Protein AF-A0A352NE94-F1 (afdb_monomer_lite)

Secondary structure (DSSP, 8-state):
---PPP--HHHHHHHHHHHHHHHHIIIIISPPTTT---HHHHHHHHHHHH--

Foldseek 3Di:
DDPDDDDDPVVVCCVVVVVVVVCCVPQNDAADPVPRDHNVRVVVVVCVVVVD

pLDDT: mean 85.19, std 9.01, range [45.28, 93.5]

Sequence (52 aa):
MSNIQTLPLEDIMGERFGRYSKYIIQERALPDIRDGLKPVQRRILYSMNKDG

Structure (mmCIF, N/CA/C/O backbone):
data_AF-A0A352NE94-F1
#
_entry.id   AF-A0A352NE94-F1
#
loop_
_atom_site.group_PDB
_atom_site.id
_atom_site.type_symbol
_atom_site.label_atom_id
_atom_site.label_alt_id
_atom_site.label_comp_id
_atom_site.label_asym_id
_atom_site.label_entity_id
_atom_site.label_seq_id
_atom_site.pdbx_PDB_ins_code
_atom_site.Cartn_x
_atom_site.Cartn_y
_atom_site.Cartn_z
_atom_site.occupancy
_atom_site.B_iso_or_equiv
_atom_site.auth_seq_id
_atom_site.auth_comp_id
_atom_site.auth_asym_id
_atom_site.auth_atom_id
_atom_site.pdbx_PDB_model_num
ATOM 1 N N . MET A 1 1 ? -7.335 29.178 20.289 1.00 45.28 1 MET A N 1
ATOM 2 C CA . MET A 1 1 ? -7.408 27.940 21.094 1.00 45.28 1 MET A CA 1
ATOM 3 C C . MET A 1 1 ? -7.170 26.770 20.161 1.00 45.28 1 MET A C 1
ATOM 5 O O . MET A 1 1 ? -7.844 26.688 19.143 1.00 45.28 1 MET A O 1
ATOM 9 N N . SER A 1 2 ? -6.170 25.933 20.430 1.00 64.25 2 SER A N 1
ATOM 10 C CA . SER A 1 2 ? -5.935 24.713 19.655 1.00 64.25 2 SER A CA 1
ATOM 11 C C . SER A 1 2 ? -7.026 23.694 19.983 1.00 64.25 2 SER A C 1
ATOM 13 O O . SER A 1 2 ? -7.098 23.224 21.117 1.00 64.25 2 SER A O 1
ATOM 15 N N . ASN A 1 3 ? -7.868 23.365 19.004 1.00 76.44 3 ASN A N 1
ATOM 16 C CA . ASN A 1 3 ? -8.856 22.292 19.117 1.00 76.44 3 ASN A CA 1
ATOM 17 C C . ASN A 1 3 ? -8.132 20.941 19.098 1.00 76.44 3 ASN A C 1
ATOM 19 O O . ASN A 1 3 ? -7.875 20.376 18.036 1.00 76.44 3 ASN A O 1
ATOM 23 N N . ILE A 1 4 ? -7.759 20.448 20.278 1.00 81.06 4 ILE A N 1
ATOM 24 C CA . ILE A 1 4 ? -7.186 19.112 20.449 1.00 81.06 4 ILE A CA 1
ATOM 25 C C . ILE A 1 4 ? -8.342 18.112 20.428 1.00 81.06 4 ILE A C 1
ATOM 27 O O . ILE A 1 4 ? -9.221 18.160 21.283 1.00 81.06 4 ILE A O 1
ATOM 31 N N . GLN A 1 5 ? -8.341 17.218 19.440 1.00 82.19 5 GLN A N 1
ATOM 32 C CA . GLN A 1 5 ? -9.283 16.104 19.371 1.00 82.19 5 GLN A CA 1
ATOM 33 C C . GLN A 1 5 ? -8.644 14.867 19.997 1.00 82.19 5 GLN A C 1
ATOM 35 O O . GLN A 1 5 ? -7.617 14.378 19.527 1.00 82.19 5 GLN A O 1
ATOM 40 N N . THR A 1 6 ? -9.254 14.368 21.066 1.00 84.31 6 THR A N 1
ATOM 41 C CA . THR A 1 6 ? -8.901 13.089 21.683 1.00 84.31 6 THR A CA 1
ATOM 42 C C . THR A 1 6 ? -9.678 11.979 20.992 1.00 84.31 6 THR A C 1
ATOM 44 O O . THR A 1 6 ? -10.907 11.984 21.007 1.00 84.31 6 THR A O 1
ATOM 47 N N . LEU A 1 7 ? -8.959 11.035 20.393 1.00 87.94 7 LEU A N 1
ATOM 48 C CA . LEU A 1 7 ? -9.518 9.867 19.716 1.00 87.94 7 LEU A CA 1
ATOM 49 C C . LEU A 1 7 ? -9.076 8.595 20.461 1.00 87.94 7 LEU A C 1
ATOM 51 O O . LEU A 1 7 ? -7.931 8.552 20.927 1.00 87.94 7 LEU A O 1
ATOM 55 N N . PRO A 1 8 ? -9.938 7.568 20.584 1.00 91.06 8 PRO A N 1
ATOM 56 C CA . PRO A 1 8 ? -9.557 6.287 21.169 1.00 91.06 8 PRO A CA 1
ATOM 57 C C . PRO A 1 8 ? -8.398 5.636 20.407 1.00 91.06 8 PRO A C 1
ATOM 59 O O . PRO A 1 8 ? -8.344 5.665 19.178 1.00 91.06 8 PRO A O 1
ATOM 62 N N . LEU A 1 9 ? -7.463 5.023 21.140 1.00 88.06 9 LEU A N 1
ATOM 63 C CA . LEU A 1 9 ? -6.294 4.371 20.540 1.00 88.06 9 LEU A CA 1
ATOM 64 C C . LEU A 1 9 ? -6.696 3.257 19.562 1.00 88.06 9 LEU A C 1
ATOM 66 O O . LEU A 1 9 ? -6.074 3.119 18.511 1.00 88.06 9 LEU A O 1
ATOM 70 N N . GLU A 1 10 ? -7.727 2.485 19.903 1.00 90.38 10 GLU A N 1
ATOM 71 C CA . GLU A 1 10 ? -8.238 1.382 19.085 1.00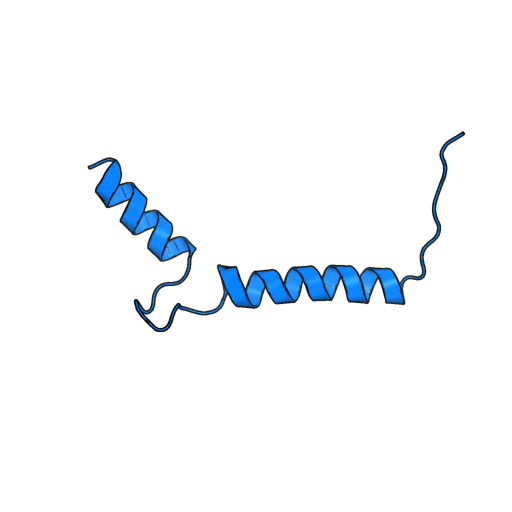 90.38 10 GLU A CA 1
ATOM 72 C C . GLU A 1 10 ? -8.703 1.860 17.702 1.00 90.38 10 GLU A C 1
ATOM 74 O O . GLU A 1 10 ? -8.260 1.318 16.687 1.00 90.38 10 GLU A O 1
ATOM 79 N N . ASP A 1 11 ? -9.478 2.948 17.656 1.00 87.38 11 ASP A N 1
ATOM 80 C CA . ASP A 1 11 ? -9.971 3.545 16.410 1.00 87.38 11 ASP A CA 1
ATOM 81 C C . ASP A 1 11 ? -8.817 4.032 15.525 1.00 87.38 11 ASP A C 1
ATOM 83 O O . ASP A 1 11 ? -8.758 3.738 14.327 1.00 87.38 11 ASP A O 1
ATOM 87 N N . ILE A 1 12 ? -7.841 4.727 16.122 1.00 90.25 12 ILE A N 1
ATOM 88 C CA . ILE A 1 12 ? -6.665 5.235 15.402 1.00 90.25 12 ILE A CA 1
ATOM 89 C C . ILE A 1 12 ? -5.841 4.080 14.828 1.00 90.25 12 ILE A C 1
ATOM 91 O O . ILE A 1 12 ? -5.388 4.142 13.679 1.00 90.25 12 ILE A O 1
ATOM 95 N N . MET A 1 13 ? -5.605 3.044 15.633 1.00 89.94 13 MET A N 1
ATOM 96 C CA . MET A 1 13 ? -4.801 1.894 15.238 1.00 89.94 13 MET A CA 1
ATOM 97 C C . MET A 1 13 ? -5.476 1.128 14.103 1.00 89.94 13 MET A C 1
ATOM 99 O O . MET A 1 13 ? -4.820 0.872 13.094 1.00 89.94 13 MET A O 1
ATOM 103 N N . GLY A 1 14 ? -6.775 0.838 14.208 1.00 89.75 14 GLY A N 1
ATOM 104 C CA . GLY A 1 14 ? -7.532 0.163 13.154 1.00 89.75 14 GLY A CA 1
ATOM 105 C C . GLY A 1 14 ? -7.524 0.942 11.836 1.00 89.75 14 GLY A C 1
ATOM 106 O O . GLY A 1 14 ? -7.185 0.394 10.784 1.00 89.75 14 GLY A O 1
ATOM 107 N N . GLU A 1 15 ? -7.803 2.247 11.885 1.00 90.31 15 GLU A N 1
ATOM 108 C CA . GLU A 1 15 ? -7.866 3.095 10.691 1.00 90.31 15 GLU A CA 1
ATOM 109 C C . GLU A 1 15 ? -6.496 3.242 10.003 1.00 90.31 15 GLU A C 1
ATOM 111 O O . GLU A 1 15 ? -6.378 3.175 8.773 1.00 90.31 15 GLU A O 1
ATOM 116 N N . ARG A 1 16 ? -5.426 3.462 10.777 1.00 89.31 16 ARG A N 1
ATOM 117 C CA . ARG A 1 16 ? -4.073 3.642 10.225 1.00 89.31 16 ARG A CA 1
ATOM 118 C C . ARG A 1 16 ? -3.486 2.326 9.736 1.00 89.31 16 ARG A C 1
ATOM 120 O O . ARG A 1 16 ? -2.926 2.286 8.639 1.00 89.31 16 ARG A O 1
ATOM 127 N N . PHE A 1 17 ? -3.648 1.256 10.508 1.00 89.88 17 PHE A N 1
ATOM 128 C CA . PHE A 1 17 ? -3.161 -0.065 10.133 1.00 89.88 17 PHE A CA 1
ATOM 129 C C . PHE A 1 17 ? -3.903 -0.613 8.912 1.00 89.88 17 PHE A C 1
ATOM 131 O O . PHE A 1 17 ? -3.266 -1.156 8.009 1.00 89.88 17 PHE A O 1
ATOM 138 N N . GLY A 1 18 ? -5.220 -0.408 8.824 1.00 89.12 18 GLY A N 1
ATOM 139 C CA . GLY A 1 18 ? -6.017 -0.783 7.657 1.00 89.12 18 GLY A CA 1
ATOM 140 C C . GLY A 1 18 ? -5.575 -0.051 6.387 1.00 89.12 18 GLY A C 1
ATOM 141 O O . GLY A 1 18 ? -5.344 -0.687 5.356 1.00 89.12 18 GLY A O 1
ATOM 142 N N . ARG A 1 19 ? -5.366 1.274 6.463 1.00 88.75 19 ARG A N 1
ATOM 143 C CA . ARG A 1 19 ? -4.848 2.067 5.331 1.00 88.75 19 ARG A CA 1
ATOM 144 C C . ARG A 1 19 ? -3.464 1.607 4.882 1.00 88.75 19 ARG A C 1
ATOM 146 O O . ARG A 1 19 ? -3.246 1.426 3.684 1.00 88.75 19 ARG A O 1
ATOM 153 N N . TYR A 1 20 ? -2.552 1.384 5.825 1.00 86.00 20 TYR A N 1
ATOM 154 C CA . TYR A 1 20 ? -1.206 0.904 5.519 1.00 86.00 20 TYR A CA 1
ATOM 155 C C . TYR A 1 20 ? -1.227 -0.497 4.897 1.00 86.00 20 TYR A C 1
ATOM 157 O O . TYR A 1 20 ? -0.622 -0.719 3.850 1.00 86.00 20 TYR A O 1
ATOM 165 N N . SER A 1 21 ? -1.973 -1.428 5.493 1.00 87.31 21 SER A N 1
ATOM 166 C CA . SER A 1 21 ? -2.065 -2.809 5.013 1.00 87.31 21 SER A CA 1
ATOM 167 C C . SER A 1 21 ? -2.649 -2.878 3.604 1.00 87.31 21 SER A C 1
ATOM 169 O O . SER A 1 21 ? -2.082 -3.541 2.736 1.00 87.31 21 SER A O 1
ATOM 171 N N . LYS A 1 22 ? -3.726 -2.126 3.337 1.00 85.62 22 LYS A N 1
ATOM 172 C CA . LYS A 1 22 ? -4.322 -2.026 1.999 1.00 85.62 22 LYS A CA 1
ATOM 173 C C . LYS A 1 22 ? -3.307 -1.530 0.967 1.00 85.62 22 LYS A C 1
ATOM 175 O O . LYS A 1 22 ? -3.155 -2.152 -0.082 1.00 85.62 22 LYS A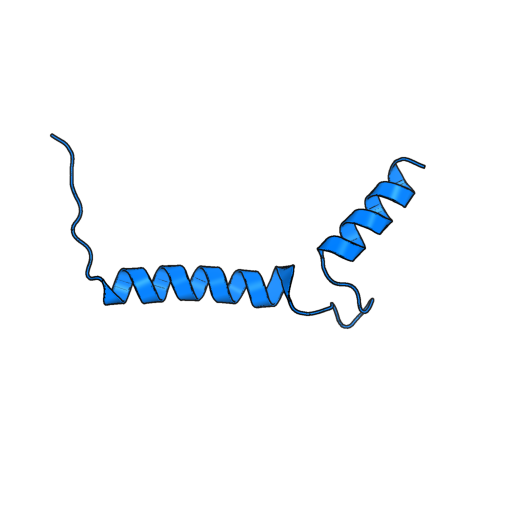 O 1
ATOM 180 N N . TYR A 1 23 ? -2.585 -0.454 1.285 1.00 84.00 23 TYR A N 1
ATOM 181 C CA . TYR A 1 23 ? -1.565 0.112 0.402 1.00 84.00 23 TYR A CA 1
ATOM 182 C C . TYR A 1 23 ? -0.435 -0.884 0.105 1.00 84.00 23 TYR A C 1
ATOM 184 O O . TYR A 1 23 ? -0.061 -1.083 -1.049 1.00 84.00 23 TYR A O 1
ATOM 192 N N . ILE A 1 24 ? 0.087 -1.562 1.131 1.00 82.94 24 ILE A N 1
ATOM 193 C CA . ILE A 1 24 ? 1.170 -2.541 0.971 1.00 82.94 24 ILE A CA 1
ATOM 194 C C . ILE A 1 24 ? 0.745 -3.716 0.088 1.00 82.94 24 ILE A C 1
ATOM 196 O O . ILE A 1 24 ? 1.516 -4.124 -0.785 1.00 82.94 24 ILE A O 1
ATOM 200 N N . ILE A 1 25 ? -0.461 -4.248 0.298 1.00 80.31 25 ILE A N 1
ATOM 201 C CA . ILE A 1 25 ? -0.971 -5.392 -0.464 1.00 80.31 25 ILE A CA 1
ATOM 202 C C . ILE A 1 25 ? -1.141 -5.018 -1.939 1.00 80.31 25 ILE A C 1
ATOM 204 O O . ILE A 1 25 ? -0.681 -5.759 -2.805 1.00 80.31 25 ILE A O 1
ATOM 208 N N . GLN A 1 26 ? -1.759 -3.870 -2.225 1.00 73.50 26 GLN A N 1
ATOM 209 C CA . GLN A 1 26 ? -2.112 -3.486 -3.594 1.00 73.50 26 GLN A CA 1
ATOM 210 C C . GLN A 1 26 ? -0.933 -2.916 -4.389 1.00 73.50 26 GLN A C 1
ATOM 212 O O . GLN A 1 26 ? -0.806 -3.194 -5.577 1.00 73.50 26 GLN A O 1
ATOM 217 N N . GLU A 1 27 ? -0.065 -2.122 -3.760 1.00 71.62 27 GLU A N 1
ATOM 218 C CA . GLU A 1 27 ? 0.904 -1.297 -4.493 1.00 71.62 27 GLU A CA 1
ATOM 219 C C . GLU A 1 27 ? 2.372 -1.623 -4.202 1.00 71.62 27 GLU A C 1
ATOM 221 O O . GLU A 1 27 ? 3.274 -0.942 -4.707 1.00 71.62 27 GLU A O 1
ATOM 226 N N . ARG A 1 28 ? 2.660 -2.652 -3.396 1.00 71.69 28 ARG A N 1
ATOM 227 C CA . ARG A 1 28 ? 4.048 -2.902 -2.985 1.00 71.69 28 ARG A CA 1
ATOM 228 C C . ARG A 1 28 ? 4.461 -4.365 -2.952 1.00 71.69 28 ARG A C 1
ATOM 230 O O . ARG A 1 28 ? 5.500 -4.704 -3.520 1.00 71.69 28 ARG A O 1
ATOM 237 N N . ALA A 1 29 ? 3.708 -5.216 -2.266 1.00 75.38 29 ALA A N 1
ATOM 238 C CA . ALA A 1 29 ? 4.161 -6.564 -1.938 1.00 75.38 29 ALA A CA 1
ATOM 239 C C . ALA A 1 29 ? 3.867 -7.589 -3.042 1.00 75.38 29 ALA A C 1
ATOM 241 O O . ALA A 1 29 ? 4.723 -8.438 -3.311 1.00 75.38 29 ALA A O 1
ATOM 242 N N . LEU A 1 30 ? 2.697 -7.497 -3.681 1.00 82.31 30 LEU A N 1
ATOM 243 C CA . LEU A 1 30 ? 2.225 -8.487 -4.645 1.00 82.31 30 LEU A CA 1
ATOM 244 C C . LEU A 1 30 ? 2.565 -8.089 -6.094 1.00 82.31 30 LEU A C 1
ATOM 246 O O . LEU A 1 30 ? 2.423 -6.917 -6.454 1.00 82.31 30 LEU A O 1
ATOM 250 N N . PRO A 1 31 ? 3.040 -9.036 -6.923 1.00 83.38 31 PRO A N 1
ATOM 251 C CA . PRO A 1 31 ? 3.178 -8.822 -8.359 1.00 83.38 31 PRO A CA 1
ATOM 252 C C . PRO A 1 31 ? 1.801 -8.789 -9.038 1.00 83.38 31 PRO A C 1
ATOM 254 O O . PRO A 1 31 ? 0.869 -9.464 -8.598 1.00 83.38 31 PRO A O 1
ATOM 257 N N . ASP A 1 32 ? 1.674 -8.021 -10.12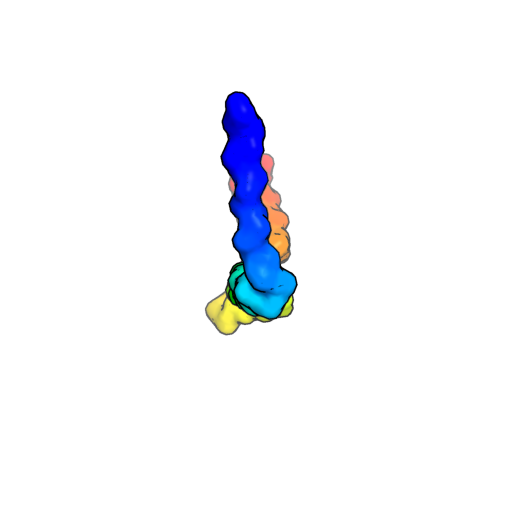1 1.00 86.19 32 ASP A N 1
ATOM 258 C CA . ASP A 1 32 ? 0.477 -8.076 -10.969 1.00 86.19 32 ASP A CA 1
ATOM 259 C C . ASP A 1 32 ? 0.482 -9.386 -11.771 1.00 86.19 32 ASP A C 1
ATOM 261 O O . ASP A 1 32 ? 1.514 -9.789 -12.300 1.00 86.19 32 ASP A O 1
ATOM 265 N N . ILE A 1 33 ? -0.661 -10.065 -11.865 1.00 89.75 33 ILE A N 1
ATOM 266 C CA . ILE A 1 33 ? -0.769 -11.367 -12.543 1.00 89.75 33 ILE A CA 1
ATOM 267 C C . ILE A 1 33 ? -0.475 -11.291 -14.050 1.00 89.75 33 ILE A C 1
ATOM 269 O O . ILE A 1 33 ? -0.075 -12.286 -14.646 1.00 89.75 33 ILE A O 1
ATOM 273 N N . ARG A 1 34 ? -0.677 -10.126 -14.677 1.00 91.56 34 ARG A N 1
ATOM 274 C CA . ARG A 1 34 ? -0.565 -9.963 -16.135 1.00 91.56 34 ARG A CA 1
ATOM 275 C C . ARG A 1 34 ? 0.881 -9.886 -16.606 1.00 91.56 34 ARG A C 1
ATOM 277 O O . ARG A 1 34 ? 1.185 -10.364 -17.691 1.00 91.56 34 ARG A O 1
ATOM 284 N N . ASP A 1 35 ? 1.742 -9.255 -15.812 1.00 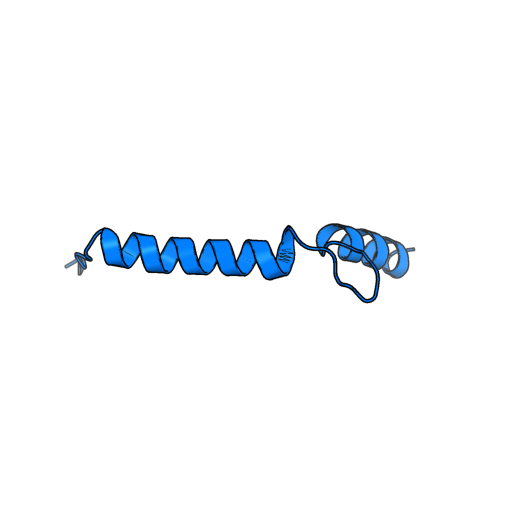89.81 35 ASP A N 1
ATOM 285 C CA . ASP A 1 35 ? 3.145 -9.005 -16.163 1.00 89.81 35 ASP A CA 1
ATOM 286 C C . ASP A 1 35 ? 4.146 -9.601 -15.158 1.00 89.81 35 ASP A C 1
ATOM 288 O O . ASP A 1 35 ? 5.343 -9.641 -15.431 1.00 89.81 35 ASP A O 1
ATOM 292 N N . GLY A 1 36 ? 3.682 -10.091 -14.006 1.00 89.62 36 GLY A N 1
ATOM 293 C CA . GLY A 1 36 ? 4.523 -10.638 -12.943 1.00 89.62 36 GLY A CA 1
ATOM 294 C C . GLY A 1 36 ? 5.350 -9.588 -12.192 1.00 89.62 36 GLY A C 1
ATOM 295 O O . GLY A 1 36 ? 6.183 -9.954 -11.362 1.00 89.62 36 GLY A O 1
ATOM 296 N N . LEU A 1 37 ? 5.148 -8.291 -12.447 1.00 89.00 37 LEU A N 1
ATOM 297 C CA . LEU A 1 37 ? 5.994 -7.220 -11.924 1.00 89.00 37 LEU A CA 1
ATOM 298 C C . LEU A 1 37 ? 5.366 -6.525 -10.715 1.00 89.00 37 LEU A C 1
ATOM 300 O O . LEU A 1 37 ? 4.188 -6.148 -10.695 1.00 89.00 37 LEU A O 1
ATOM 304 N N . LYS A 1 38 ? 6.206 -6.257 -9.711 1.00 90.19 38 LYS A N 1
ATOM 305 C CA . LYS A 1 38 ? 5.886 -5.334 -8.617 1.00 90.19 38 LYS A CA 1
ATOM 306 C C . LYS A 1 38 ? 5.900 -3.886 -9.129 1.00 90.19 38 LYS A C 1
ATOM 308 O O . LYS A 1 38 ? 6.681 -3.561 -10.029 1.00 90.19 38 LYS A O 1
ATOM 313 N N . PRO A 1 39 ? 5.148 -2.957 -8.512 1.00 87.19 39 PRO A N 1
ATOM 314 C CA . PRO A 1 39 ? 5.045 -1.579 -9.008 1.00 87.19 39 PRO A CA 1
ATOM 315 C C . PRO A 1 39 ? 6.374 -0.820 -9.137 1.00 87.19 39 PRO A C 1
ATOM 317 O O . PRO A 1 39 ? 6.529 -0.013 -10.051 1.00 87.19 39 PRO A O 1
ATOM 320 N N . VAL A 1 40 ? 7.364 -1.089 -8.275 1.00 89.88 40 VAL A N 1
ATOM 321 C CA . VAL A 1 40 ? 8.705 -0.485 -8.404 1.00 89.88 40 VAL A CA 1
ATOM 322 C C . VAL A 1 40 ? 9.450 -0.979 -9.647 1.00 89.88 40 VAL A C 1
ATOM 324 O O . VAL A 1 40 ? 10.075 -0.181 -10.335 1.00 89.88 40 VAL A O 1
ATOM 327 N N . GLN A 1 41 ? 9.324 -2.266 -9.979 1.00 91.62 41 GLN A N 1
ATOM 328 C CA . GLN A 1 41 ? 9.977 -2.867 -11.143 1.00 91.62 41 GLN A CA 1
ATOM 329 C C . GLN A 1 41 ? 9.380 -2.300 -12.435 1.00 91.62 41 GLN A C 1
ATOM 331 O O . GLN A 1 41 ? 10.120 -1.888 -13.324 1.00 91.62 41 GLN A O 1
ATOM 336 N N . ARG A 1 42 ? 8.045 -2.174 -12.494 1.00 93.06 42 ARG A N 1
ATOM 337 C CA . ARG A 1 42 ? 7.340 -1.560 -13.630 1.00 93.06 42 ARG A CA 1
ATOM 338 C C . ARG A 1 42 ? 7.778 -0.113 -13.872 1.00 93.06 42 ARG A C 1
ATOM 340 O O . ARG A 1 42 ? 8.006 0.267 -15.015 1.00 93.06 42 ARG A O 1
ATOM 347 N N . ARG A 1 43 ? 7.935 0.686 -12.807 1.00 91.38 43 ARG A N 1
ATOM 348 C CA . ARG A 1 43 ? 8.398 2.083 -12.912 1.00 91.38 43 ARG A CA 1
ATOM 349 C C . ARG A 1 43 ? 9.824 2.199 -13.449 1.00 91.38 43 ARG A C 1
ATOM 351 O O . ARG A 1 43 ? 10.063 3.068 -14.279 1.00 91.38 43 ARG A O 1
ATOM 358 N N . ILE A 1 44 ? 10.738 1.326 -13.017 1.00 92.38 44 ILE A N 1
ATOM 359 C CA . ILE A 1 44 ? 12.123 1.307 -13.515 1.00 92.38 44 ILE A CA 1
ATOM 360 C C . ILE A 1 44 ? 12.137 1.029 -15.021 1.00 92.38 44 ILE A C 1
ATOM 362 O O . ILE A 1 44 ? 12.687 1.823 -15.779 1.00 92.38 44 ILE A O 1
ATOM 366 N N . LEU A 1 45 ? 11.472 -0.045 -15.461 1.00 92.19 45 LEU A N 1
ATOM 367 C CA . LEU A 1 45 ? 11.431 -0.422 -16.878 1.00 92.19 45 LEU A CA 1
ATOM 368 C C . LEU A 1 45 ? 10.762 0.650 -17.747 1.00 92.19 45 LEU A C 1
ATOM 370 O O . LEU A 1 45 ? 11.245 0.946 -18.835 1.00 92.19 45 LEU A O 1
ATOM 374 N N . TYR A 1 46 ? 9.681 1.263 -17.255 1.00 93.50 46 TYR A N 1
ATOM 375 C CA . TYR A 1 46 ? 9.009 2.350 -17.965 1.00 93.50 46 TYR A CA 1
ATOM 376 C C . TYR A 1 46 ? 9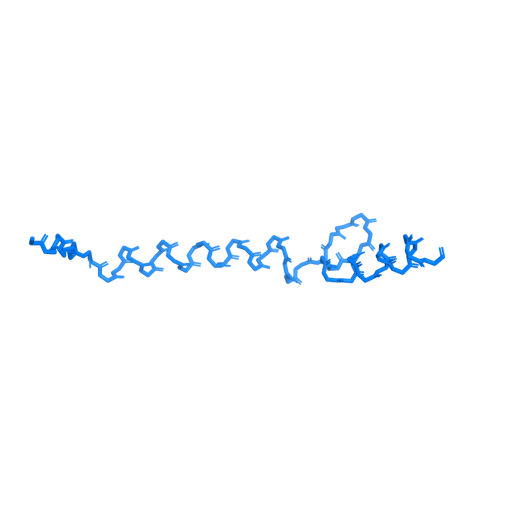.896 3.595 -18.106 1.00 93.50 46 TYR A C 1
ATOM 378 O O . TYR A 1 46 ? 9.965 4.152 -19.196 1.00 93.50 46 TYR A O 1
ATOM 386 N N . SER A 1 47 ? 10.597 4.020 -17.044 1.00 93.44 47 SER A N 1
ATOM 387 C CA . SER A 1 47 ? 11.513 5.173 -17.119 1.00 93.44 47 SER A CA 1
ATOM 388 C C . SER A 1 47 ? 12.646 4.905 -18.105 1.00 93.44 47 SER A C 1
ATOM 390 O O . SER A 1 47 ? 12.896 5.719 -18.982 1.00 93.44 47 SER A O 1
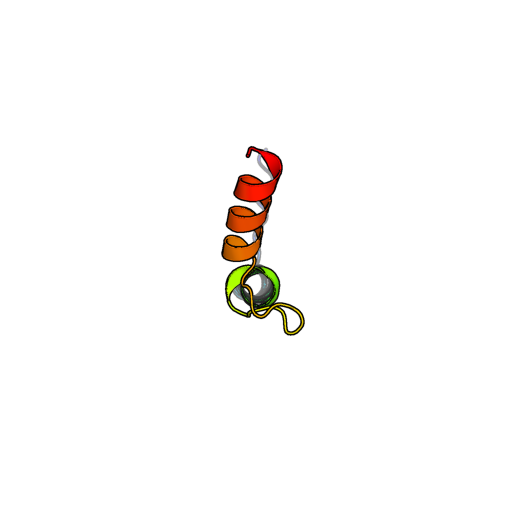ATOM 392 N N . MET A 1 48 ? 13.259 3.719 -18.034 1.00 93.25 48 MET A N 1
ATOM 393 C CA . MET A 1 48 ? 14.320 3.320 -18.965 1.00 93.25 48 MET A CA 1
ATOM 394 C C . MET A 1 48 ? 13.857 3.321 -20.426 1.00 93.25 48 MET A C 1
ATOM 396 O O . MET A 1 48 ? 14.631 3.672 -21.305 1.00 93.25 48 MET A O 1
ATOM 400 N N . ASN A 1 49 ? 12.612 2.920 -20.695 1.00 93.00 49 ASN A N 1
ATOM 401 C CA . ASN A 1 49 ? 12.056 2.933 -22.047 1.00 93.00 49 ASN A CA 1
ATOM 402 C C . ASN A 1 49 ? 11.689 4.341 -22.537 1.00 93.00 49 ASN A C 1
ATOM 404 O O . ASN A 1 49 ? 11.725 4.585 -23.737 1.00 93.00 49 ASN A O 1
ATOM 408 N N . LYS A 1 50 ? 11.299 5.240 -21.629 1.00 89.25 50 LYS A N 1
ATOM 409 C CA . LYS A 1 50 ? 10.844 6.592 -21.968 1.00 89.25 50 LYS A CA 1
ATOM 410 C C . LYS A 1 50 ? 11.988 7.596 -22.120 1.00 89.25 50 LYS A C 1
ATOM 412 O O . LYS A 1 50 ? 11.869 8.507 -22.932 1.00 89.25 50 LYS A O 1
ATOM 417 N N . ASP A 1 51 ? 13.039 7.443 -21.320 1.00 81.19 51 ASP A N 1
ATOM 418 C CA . ASP A 1 51 ? 14.201 8.341 -21.294 1.00 81.19 51 ASP A CA 1
ATOM 419 C C . ASP A 1 51 ? 15.348 7.863 -22.212 1.00 81.19 51 ASP A C 1
ATOM 421 O O . ASP A 1 51 ? 16.369 8.545 -22.318 1.00 81.19 51 ASP A O 1
ATOM 425 N N . GLY A 1 52 ? 15.200 6.678 -22.820 1.00 62.97 52 GLY A N 1
ATOM 426 C CA . GLY A 1 52 ? 16.165 6.054 -23.733 1.00 62.97 52 GLY A CA 1
ATOM 427 C C . GLY A 1 52 ? 15.961 6.391 -25.203 1.00 62.97 52 GLY A C 1
ATOM 428 O O . GLY A 1 52 ? 14.857 6.846 -25.577 1.00 62.97 52 GLY A O 1
#

Radius of gyration: 18.39 Å; chains: 1; bounding box: 26×39×45 Å